Protein AF-A0A947ID74-F1 (afdb_monomer_lite)

pLDDT: mean 87.86, std 16.49, range [41.5, 98.38]

Radius of gyration: 25.94 Å; chains: 1; bounding box: 80×44×65 Å

Secondary structure (DSSP, 8-state):
---HHHHHHHHHHHHHHHHHHHHHHHHTT-HHHHHHHHHHHHHHHHHHHHHHTTS-HHHHHHHHHHHHHHHHHHHHHHHHHHHHHHHHHHHHHHHHHHHHHHTTTT-SS-----------

Sequence (120 aa):
MKSARGDFVRKLGCLRLELKHLDESVRANDVTGMEQRSRAIQDLLIDLVKSQRKLTRGEQAELRPRLAELRQQALLSLEASRRILDDSLEAMMVLVKCAQDAAGYGEKSGGSSFMIDRRA

Structure (mmCIF, N/CA/C/O backbone):
data_AF-A0A947ID74-F1
#
_entry.id   AF-A0A947ID74-F1
#
loop_
_atom_site.group_PDB
_atom_site.id
_atom_site.type_symbol
_atom_site.label_atom_id
_atom_site.label_alt_id
_atom_site.label_comp_id
_atom_site.label_asym_id
_atom_site.label_entity_id
_atom_site.label_seq_id
_atom_site.pdbx_PDB_ins_code
_atom_site.Cartn_x
_atom_site.Cartn_y
_atom_site.Cartn_z
_atom_site.occupancy
_atom_site.B_iso_or_equiv
_atom_site.auth_seq_id
_atom_site.auth_comp_id
_atom_site.auth_asym_id
_atom_site.auth_atom_id
_atom_site.pdbx_PDB_model_num
ATOM 1 N N . MET A 1 1 ? -28.049 -1.068 8.375 1.00 49.69 1 MET A N 1
ATOM 2 C CA . MET A 1 1 ? -26.954 -0.081 8.549 1.00 49.69 1 MET A CA 1
ATOM 3 C C . MET A 1 1 ? -25.636 -0.843 8.652 1.00 49.69 1 MET A C 1
ATOM 5 O O . MET A 1 1 ? -25.593 -1.809 9.402 1.00 49.69 1 MET A O 1
ATOM 9 N N . LYS A 1 2 ? -24.595 -0.494 7.879 1.00 65.94 2 LYS A N 1
ATOM 10 C CA . LYS A 1 2 ? -23.265 -1.124 8.028 1.00 65.94 2 LYS A CA 1
ATOM 11 C C . LYS A 1 2 ? -22.634 -0.623 9.334 1.00 65.94 2 LYS A C 1
ATOM 13 O O . LYS A 1 2 ? -22.653 0.578 9.589 1.00 65.94 2 LYS A O 1
ATOM 18 N N . SER A 1 3 ? -22.159 -1.527 10.192 1.00 89.44 3 SER A N 1
ATOM 19 C CA . SER A 1 3 ? -21.558 -1.147 11.477 1.00 89.44 3 SER A CA 1
ATOM 20 C C . SER A 1 3 ? -20.177 -0.521 11.260 1.00 89.44 3 SER A C 1
ATOM 22 O O . SER A 1 3 ? -19.410 -0.983 10.413 1.00 89.44 3 SER A O 1
ATOM 24 N N . ALA A 1 4 ? -19.834 0.510 12.043 1.00 91.06 4 ALA A N 1
ATOM 25 C CA . ALA A 1 4 ? -18.540 1.195 11.942 1.00 91.06 4 ALA A CA 1
ATOM 26 C C . ALA A 1 4 ? -17.359 0.224 12.119 1.00 91.06 4 ALA A C 1
ATOM 28 O O . ALA A 1 4 ? -16.395 0.275 11.356 1.00 91.06 4 ALA A O 1
ATOM 29 N N . ARG A 1 5 ? -17.477 -0.722 13.061 1.00 93.69 5 ARG A N 1
ATOM 30 C CA . ARG A 1 5 ? -16.525 -1.824 13.253 1.00 93.69 5 ARG A CA 1
ATOM 31 C C . ARG A 1 5 ? -16.424 -2.729 12.032 1.00 93.69 5 ARG A C 1
ATOM 33 O O . ARG A 1 5 ? -15.316 -3.037 11.605 1.00 93.69 5 ARG A O 1
ATOM 40 N N . GLY A 1 6 ? -17.551 -3.142 11.454 1.00 94.56 6 GLY A N 1
ATOM 41 C CA . GLY A 1 6 ? -17.561 -4.019 10.283 1.00 94.56 6 GLY A CA 1
ATOM 42 C C . GLY A 1 6 ? -16.874 -3.381 9.077 1.00 94.56 6 GLY A C 1
ATOM 43 O O . GLY A 1 6 ? -16.066 -4.023 8.408 1.00 94.56 6 GLY A O 1
ATOM 44 N N . ASP A 1 7 ? -17.136 -2.097 8.836 1.00 94.62 7 ASP A N 1
ATOM 45 C CA . ASP A 1 7 ? -16.472 -1.354 7.765 1.00 94.62 7 ASP A CA 1
ATOM 46 C C . ASP A 1 7 ? -14.977 -1.142 8.049 1.00 94.62 7 ASP A C 1
ATOM 48 O O . ASP A 1 7 ? -14.163 -1.288 7.138 1.00 94.62 7 ASP A O 1
ATOM 52 N N . PHE A 1 8 ? -14.588 -0.879 9.301 1.00 96.06 8 PHE A N 1
ATOM 53 C CA . PHE A 1 8 ? -13.181 -0.768 9.696 1.00 96.06 8 PHE A CA 1
ATOM 54 C C . PHE A 1 8 ? -12.416 -2.082 9.481 1.00 96.06 8 PHE A C 1
ATOM 56 O O . PHE A 1 8 ? -11.348 -2.095 8.872 1.00 96.06 8 PHE A O 1
ATOM 63 N N . VAL A 1 9 ? -12.984 -3.209 9.918 1.00 96.19 9 VAL A N 1
ATOM 64 C CA . VAL A 1 9 ? -12.385 -4.539 9.733 1.00 96.19 9 VAL A CA 1
ATOM 65 C C . VAL A 1 9 ? -12.286 -4.896 8.250 1.00 96.19 9 VAL A C 1
ATOM 67 O O . VAL A 1 9 ? -11.267 -5.440 7.824 1.00 96.19 9 VAL A O 1
ATOM 70 N N . ARG A 1 10 ? -13.293 -4.539 7.439 1.00 96.38 10 ARG A N 1
ATOM 71 C CA . ARG A 1 10 ? -13.226 -4.707 5.981 1.00 96.38 10 ARG A CA 1
ATOM 72 C C . ARG A 1 10 ? -12.052 -3.923 5.394 1.00 96.38 10 ARG A C 1
ATOM 74 O O . ARG A 1 10 ? -11.278 -4.496 4.637 1.00 96.38 10 ARG A O 1
ATOM 81 N N . LYS A 1 11 ? -11.879 -2.656 5.784 1.00 96.62 11 LYS A N 1
ATOM 82 C CA . LYS A 1 11 ? -10.760 -1.815 5.327 1.00 96.62 11 LYS A CA 1
ATOM 83 C C . LYS A 1 11 ? -9.395 -2.353 5.764 1.00 96.62 11 LYS A C 1
ATOM 85 O O . LYS A 1 11 ? -8.469 -2.320 4.963 1.00 96.62 11 LYS A O 1
ATOM 90 N N . LEU A 1 12 ? -9.270 -2.918 6.970 1.00 96.62 12 LEU A N 1
ATOM 91 C CA . LEU A 1 12 ? -8.051 -3.638 7.378 1.00 96.62 12 LEU A CA 1
ATOM 92 C C . LEU A 1 12 ? -7.775 -4.848 6.473 1.00 96.62 12 LEU A C 1
ATOM 94 O O . LEU A 1 12 ? -6.625 -5.129 6.145 1.00 96.62 12 LEU A O 1
ATOM 98 N N . GLY A 1 13 ? -8.826 -5.569 6.076 1.00 97.38 13 GLY A N 1
ATOM 99 C CA . GLY A 1 13 ? -8.733 -6.659 5.106 1.00 97.38 13 GLY A CA 1
ATOM 100 C C . GLY A 1 13 ? -8.233 -6.178 3.743 1.00 97.38 13 GLY A C 1
ATOM 101 O O . GLY A 1 13 ? -7.290 -6.758 3.213 1.00 97.38 13 GLY A O 1
ATOM 102 N N . CYS A 1 14 ? -8.807 -5.091 3.222 1.00 97.88 14 CYS A N 1
ATOM 103 C CA . CYS A 1 14 ? -8.364 -4.465 1.976 1.00 97.88 14 CYS A CA 1
ATOM 104 C C . CYS A 1 14 ? -6.901 -4.017 2.055 1.00 97.88 14 CYS A C 1
ATOM 106 O O . CYS A 1 14 ? -6.131 -4.352 1.167 1.00 97.88 14 CYS A O 1
ATOM 108 N N . LEU A 1 15 ? -6.487 -3.354 3.142 1.00 98.12 15 LEU A 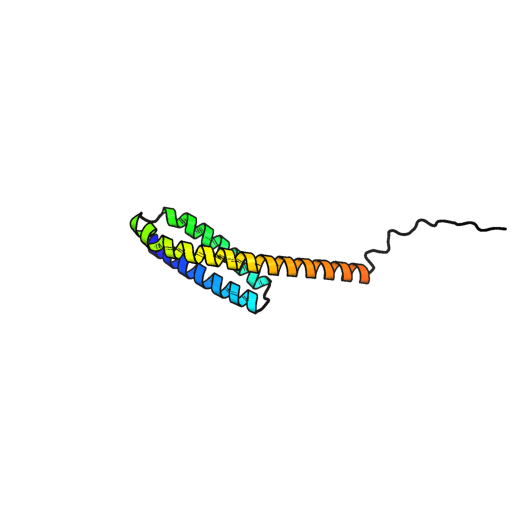N 1
ATOM 109 C CA . LEU A 1 15 ? -5.096 -2.928 3.333 1.00 98.12 15 LEU A CA 1
ATOM 110 C C . LEU A 1 15 ? -4.129 -4.115 3.254 1.00 98.12 15 LEU A C 1
ATOM 112 O O . LEU A 1 15 ? -3.119 -4.048 2.565 1.00 98.12 15 LEU A O 1
ATOM 116 N N . ARG A 1 16 ? -4.461 -5.227 3.916 1.00 98.00 16 ARG A N 1
ATOM 117 C CA . ARG A 1 16 ? -3.647 -6.446 3.855 1.00 98.00 16 ARG A CA 1
ATOM 118 C C . ARG A 1 16 ? -3.551 -7.019 2.437 1.00 98.00 16 ARG A C 1
ATOM 120 O O . ARG A 1 16 ? -2.510 -7.567 2.089 1.00 98.00 16 ARG A O 1
ATOM 127 N N . LEU A 1 17 ? -4.626 -6.955 1.653 1.00 98.25 17 LEU A N 1
ATOM 128 C CA . LEU A 1 17 ? -4.621 -7.424 0.264 1.00 98.25 17 LEU A CA 1
ATOM 129 C C . LEU A 1 17 ? -3.774 -6.513 -0.625 1.00 98.25 17 LEU A C 1
ATOM 131 O O . LEU A 1 17 ? -2.922 -7.015 -1.347 1.00 98.25 17 LEU A O 1
ATOM 135 N N . GLU A 1 18 ? -3.938 -5.196 -0.517 1.00 98.25 18 GLU A N 1
ATOM 136 C CA . GLU A 1 18 ? -3.138 -4.251 -1.302 1.00 98.25 18 GLU A CA 1
ATOM 137 C C . GLU A 1 18 ? -1.642 -4.353 -0.980 1.00 98.25 18 GLU A C 1
ATOM 139 O O . GLU A 1 18 ? -0.829 -4.268 -1.892 1.00 98.25 18 GLU A O 1
ATOM 144 N N . LEU A 1 19 ? -1.265 -4.626 0.275 1.00 98.12 19 LEU A N 1
ATOM 145 C CA . LEU A 1 19 ? 0.134 -4.897 0.630 1.00 98.12 19 LEU A CA 1
ATOM 146 C C . LEU A 1 19 ? 0.694 -6.136 -0.075 1.00 98.12 19 LEU A C 1
ATOM 148 O O . LEU A 1 19 ? 1.817 -6.101 -0.566 1.00 98.12 19 LEU A O 1
ATOM 152 N N . LYS A 1 20 ? -0.095 -7.209 -0.189 1.00 97.94 20 LYS A N 1
ATOM 153 C CA . LYS A 1 20 ? 0.317 -8.396 -0.951 1.00 97.94 20 LYS A CA 1
ATOM 154 C C . LYS A 1 20 ? 0.465 -8.092 -2.439 1.00 97.94 20 LYS A C 1
ATOM 156 O O . LYS A 1 20 ? 1.455 -8.489 -3.038 1.00 97.94 20 LYS A O 1
ATOM 161 N N . HIS A 1 21 ? -0.488 -7.365 -3.018 1.00 98.31 21 HIS A N 1
ATOM 162 C CA . HIS A 1 21 ? -0.417 -6.970 -4.424 1.00 98.31 21 HIS A CA 1
ATOM 163 C C . HIS A 1 21 ? 0.764 -6.028 -4.697 1.00 98.31 21 HIS A C 1
ATOM 165 O O . HIS A 1 21 ? 1.342 -6.068 -5.781 1.00 98.31 21 HIS A O 1
ATOM 171 N N . LEU A 1 22 ? 1.139 -5.183 -3.730 1.00 98.00 22 LEU A N 1
ATOM 172 C CA . LEU A 1 22 ? 2.337 -4.358 -3.830 1.00 98.00 22 LEU A CA 1
ATOM 173 C C . LEU A 1 22 ? 3.595 -5.231 -3.857 1.00 98.00 22 LEU A C 1
ATOM 175 O O . LEU A 1 22 ? 4.409 -5.070 -4.759 1.00 98.00 22 LEU A O 1
ATOM 179 N N . ASP A 1 23 ? 3.719 -6.195 -2.942 1.00 97.00 23 ASP A N 1
ATOM 180 C CA . ASP A 1 23 ? 4.843 -7.140 -2.938 1.00 97.00 23 ASP A CA 1
ATOM 181 C C . ASP A 1 23 ? 4.930 -7.940 -4.251 1.00 97.00 23 ASP A C 1
ATOM 183 O O . ASP A 1 23 ? 6.020 -8.186 -4.766 1.00 97.00 23 ASP A O 1
ATOM 187 N N . GLU A 1 24 ? 3.790 -8.339 -4.819 1.00 97.56 24 GLU A N 1
ATOM 188 C CA . GLU A 1 24 ? 3.720 -8.997 -6.129 1.00 97.56 24 GLU A CA 1
ATOM 189 C C . GLU A 1 24 ? 4.183 -8.069 -7.259 1.00 97.56 24 GLU A C 1
ATOM 191 O O . GLU A 1 24 ? 4.979 -8.489 -8.097 1.00 97.56 24 GLU A O 1
ATOM 196 N N . SER A 1 25 ? 3.756 -6.802 -7.243 1.00 97.31 25 SER A N 1
ATOM 197 C CA . SER A 1 25 ? 4.175 -5.792 -8.227 1.00 97.31 25 SER A CA 1
ATOM 198 C C . SER A 1 25 ? 5.683 -5.542 -8.154 1.00 97.31 25 SER A C 1
ATOM 200 O O . SER A 1 25 ? 6.354 -5.509 -9.184 1.00 97.31 25 SER A O 1
ATOM 202 N N . VAL A 1 26 ? 6.235 -5.453 -6.938 1.00 95.12 26 VAL A N 1
ATOM 203 C CA . VAL A 1 26 ? 7.680 -5.333 -6.694 1.00 95.12 26 VAL A CA 1
ATOM 204 C C . VAL A 1 26 ? 8.425 -6.535 -7.273 1.00 95.12 26 VAL A C 1
ATOM 206 O O . VAL A 1 26 ? 9.384 -6.362 -8.018 1.00 95.12 26 VAL A O 1
ATOM 209 N N . ARG A 1 27 ? 7.969 -7.763 -6.995 1.00 95.44 27 ARG A N 1
ATOM 210 C CA . ARG A 1 27 ? 8.600 -8.986 -7.530 1.00 95.44 27 ARG A CA 1
ATOM 211 C C . ARG A 1 27 ? 8.524 -9.082 -9.050 1.00 95.44 27 ARG A C 1
ATOM 213 O O . ARG A 1 27 ? 9.425 -9.648 -9.661 1.00 95.44 27 ARG A O 1
ATOM 220 N N . ALA A 1 28 ? 7.458 -8.560 -9.646 1.00 96.19 28 ALA A N 1
ATOM 221 C CA . ALA A 1 28 ? 7.262 -8.538 -11.089 1.00 96.19 28 ALA A CA 1
ATOM 222 C C . ALA A 1 28 ? 7.997 -7.380 -11.791 1.00 96.19 28 ALA A C 1
ATOM 224 O O . ALA A 1 28 ? 7.956 -7.312 -13.017 1.00 96.19 28 ALA A O 1
ATOM 225 N N . ASN A 1 29 ? 8.654 -6.479 -11.046 1.00 92.69 29 ASN A N 1
ATOM 226 C CA . ASN A 1 29 ? 9.170 -5.201 -11.552 1.00 92.69 29 ASN A CA 1
ATOM 227 C C . ASN A 1 29 ? 8.100 -4.369 -12.291 1.00 92.69 29 ASN A C 1
ATOM 229 O O . ASN A 1 29 ? 8.403 -3.616 -13.216 1.00 92.69 29 ASN A O 1
ATOM 233 N N . ASP A 1 30 ? 6.835 -4.495 -11.884 1.00 95.56 30 ASP A N 1
ATOM 234 C CA . ASP A 1 30 ? 5.726 -3.728 -12.443 1.00 95.56 30 ASP A CA 1
ATOM 235 C C . ASP A 1 30 ? 5.662 -2.346 -11.781 1.00 95.56 30 ASP A C 1
ATOM 237 O O . ASP A 1 30 ? 5.029 -2.156 -10.741 1.00 95.56 30 ASP A O 1
ATOM 241 N N . VAL A 1 31 ? 6.344 -1.373 -12.388 1.00 94.12 31 VAL A N 1
ATOM 242 C CA . VAL A 1 31 ? 6.410 0.027 -11.929 1.00 94.12 31 VAL A CA 1
ATOM 243 C C . VAL A 1 31 ? 5.012 0.649 -11.828 1.00 94.12 31 VAL A C 1
ATOM 245 O O . VAL A 1 31 ? 4.697 1.326 -10.848 1.00 94.12 31 VAL A O 1
ATOM 248 N N . THR A 1 32 ? 4.144 0.392 -12.810 1.00 94.56 32 THR A N 1
ATOM 249 C CA . THR A 1 32 ? 2.775 0.923 -12.817 1.00 94.56 32 THR A CA 1
ATOM 250 C C . THR A 1 32 ? 1.943 0.300 -11.699 1.00 94.56 32 THR A C 1
ATOM 252 O O . THR A 1 32 ? 1.240 1.014 -10.979 1.00 94.56 32 THR A O 1
ATOM 255 N N . GLY A 1 33 ? 2.062 -1.013 -11.501 1.00 96.69 33 GLY A N 1
ATOM 256 C CA . GLY A 1 33 ? 1.460 -1.719 -10.375 1.00 96.69 33 GLY A CA 1
ATOM 257 C C . GLY A 1 33 ? 1.938 -1.166 -9.034 1.00 96.69 33 GLY A C 1
ATOM 258 O O . GLY A 1 33 ? 1.116 -0.823 -8.183 1.00 96.69 33 GLY A O 1
ATOM 259 N N . MET A 1 34 ? 3.250 -0.980 -8.859 1.00 97.62 34 MET A N 1
ATOM 260 C CA . MET A 1 34 ? 3.829 -0.414 -7.635 1.00 97.62 34 MET A CA 1
ATOM 261 C C . MET A 1 34 ? 3.248 0.961 -7.304 1.00 97.62 34 MET A C 1
ATOM 263 O O . MET A 1 34 ? 2.864 1.204 -6.157 1.00 97.62 34 MET A O 1
ATOM 267 N N . GLU A 1 35 ? 3.125 1.848 -8.293 1.00 95.94 35 GLU A N 1
ATOM 268 C CA . GLU A 1 35 ? 2.540 3.175 -8.100 1.00 95.94 35 GLU A CA 1
ATOM 269 C C . GLU A 1 35 ? 1.062 3.090 -7.685 1.00 95.94 35 GLU A C 1
ATOM 271 O O . GLU A 1 35 ? 0.650 3.687 -6.683 1.00 95.94 35 GLU A O 1
ATOM 276 N N . GLN A 1 36 ? 0.260 2.320 -8.426 1.00 97.56 36 GLN A N 1
ATOM 277 C CA . GLN A 1 36 ? -1.177 2.182 -8.178 1.00 97.56 36 GLN A CA 1
ATOM 278 C C . GLN A 1 36 ? -1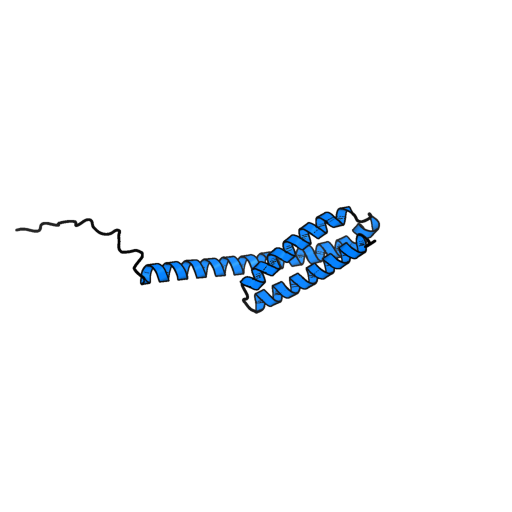.460 1.608 -6.787 1.00 97.56 36 GLN A C 1
ATOM 280 O O . GLN A 1 36 ? -2.278 2.153 -6.039 1.00 97.56 36 GLN A O 1
ATOM 285 N N . ARG A 1 37 ? -0.755 0.535 -6.410 1.00 97.94 37 ARG A N 1
ATOM 286 C CA . ARG A 1 37 ? -0.903 -0.112 -5.100 1.00 97.94 37 ARG A CA 1
ATOM 287 C C . ARG A 1 37 ? -0.409 0.789 -3.976 1.00 97.94 37 ARG A C 1
ATOM 289 O O . ARG A 1 37 ? -1.080 0.893 -2.950 1.00 97.94 37 ARG A O 1
ATOM 296 N N . SER A 1 38 ? 0.691 1.514 -4.184 1.00 97.38 38 SER A N 1
ATOM 297 C CA . SER A 1 38 ? 1.199 2.475 -3.201 1.00 97.38 38 SER A CA 1
ATOM 298 C C . SER A 1 38 ? 0.175 3.567 -2.882 1.00 97.38 38 SER A C 1
ATOM 300 O O . SER A 1 38 ? -0.074 3.848 -1.707 1.00 97.38 38 SER A O 1
ATOM 302 N N . ARG A 1 39 ? -0.483 4.135 -3.903 1.00 97.69 39 ARG A N 1
ATOM 303 C CA . ARG A 1 39 ? -1.561 5.123 -3.712 1.00 97.69 39 ARG A CA 1
ATOM 304 C C . ARG A 1 39 ? -2.754 4.519 -2.966 1.00 97.69 39 ARG A C 1
ATOM 306 O O . ARG A 1 39 ? -3.191 5.077 -1.963 1.00 97.69 39 ARG A O 1
ATOM 313 N N . ALA A 1 40 ? -3.220 3.340 -3.384 1.00 97.94 40 ALA A N 1
ATOM 314 C CA . ALA A 1 40 ? -4.347 2.661 -2.740 1.00 97.94 40 ALA A CA 1
ATOM 315 C C . ALA A 1 40 ? -4.089 2.360 -1.250 1.00 97.94 40 ALA A C 1
ATOM 317 O O . ALA A 1 40 ? -4.969 2.550 -0.408 1.00 97.94 40 ALA A O 1
ATOM 318 N N . ILE A 1 41 ? -2.870 1.936 -0.900 1.00 98.38 41 ILE A N 1
ATOM 319 C CA . ILE A 1 41 ? -2.448 1.713 0.490 1.00 98.38 41 ILE A CA 1
ATOM 320 C C . ILE A 1 41 ? -2.495 3.018 1.289 1.00 98.38 41 ILE A C 1
ATOM 322 O O . ILE A 1 41 ? -3.029 3.031 2.401 1.00 98.38 41 ILE A O 1
ATOM 326 N N . GLN A 1 42 ? -1.959 4.115 0.746 1.00 97.38 42 GLN A N 1
ATOM 327 C CA . GLN A 1 42 ? -1.970 5.420 1.416 1.00 97.38 42 GLN A CA 1
ATOM 328 C C . GLN A 1 42 ? -3.402 5.905 1.677 1.00 97.38 42 GLN A C 1
ATOM 330 O O . GLN A 1 42 ? -3.722 6.292 2.806 1.00 97.38 42 GLN A O 1
ATOM 335 N N . ASP A 1 43 ? -4.284 5.795 0.683 1.00 97.81 43 ASP A N 1
ATOM 336 C CA . ASP A 1 43 ? -5.697 6.157 0.812 1.00 97.81 43 ASP A CA 1
ATOM 337 C C . ASP A 1 43 ? -6.400 5.316 1.885 1.00 97.81 43 ASP A C 1
ATOM 339 O O . ASP A 1 43 ? -7.091 5.851 2.758 1.00 97.81 43 ASP A O 1
ATOM 343 N N . LEU A 1 44 ? -6.166 3.999 1.890 1.0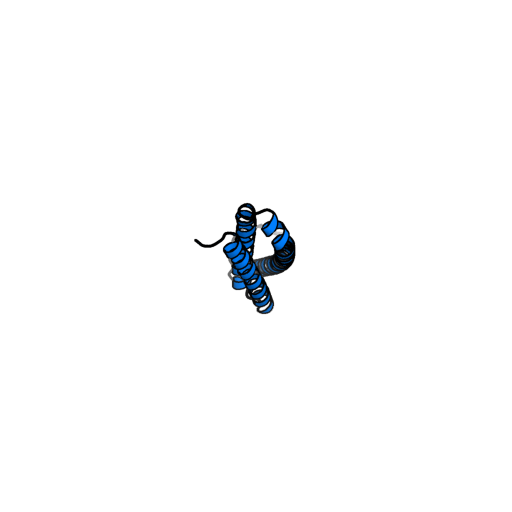0 97.81 44 LEU A N 1
ATOM 344 C CA . LEU A 1 44 ? -6.712 3.090 2.899 1.00 97.81 44 LEU A CA 1
ATOM 345 C C . LEU A 1 44 ? -6.221 3.424 4.311 1.00 97.81 44 LEU A C 1
ATOM 347 O O . LEU A 1 44 ? -7.016 3.385 5.252 1.00 97.81 44 LEU A O 1
ATOM 351 N N . LEU A 1 45 ? -4.944 3.776 4.482 1.00 96.81 45 LEU A N 1
ATOM 352 C CA . LEU A 1 45 ? -4.395 4.186 5.778 1.00 96.81 45 LEU A CA 1
ATOM 353 C C . LEU A 1 45 ? -5.060 5.469 6.288 1.00 96.81 45 LEU A C 1
ATOM 355 O O . LEU A 1 45 ? -5.455 5.533 7.456 1.00 96.81 45 LEU A O 1
ATOM 359 N N . ILE A 1 46 ? -5.236 6.469 5.422 1.00 96.00 46 ILE A N 1
ATOM 360 C CA . ILE A 1 46 ? -5.935 7.717 5.759 1.00 96.00 46 ILE A CA 1
ATOM 361 C C . ILE A 1 46 ? -7.376 7.415 6.188 1.00 96.00 46 ILE A C 1
ATOM 363 O O . ILE A 1 46 ? -7.862 7.915 7.209 1.00 96.00 46 ILE A O 1
ATOM 367 N N . ASP A 1 47 ? -8.058 6.557 5.439 1.00 95.62 47 ASP A N 1
ATOM 368 C CA . ASP A 1 47 ? -9.425 6.142 5.715 1.00 95.62 47 ASP A CA 1
ATOM 369 C C . ASP A 1 47 ? -9.572 5.353 7.019 1.00 95.62 47 ASP A C 1
ATOM 371 O O . ASP A 1 47 ? -10.554 5.531 7.753 1.00 95.62 47 ASP A O 1
ATOM 375 N N . LEU A 1 48 ? -8.607 4.491 7.335 1.00 95.44 48 LEU A N 1
ATOM 376 C CA . LEU A 1 48 ? -8.544 3.761 8.597 1.00 95.44 48 LEU A CA 1
ATOM 377 C C . LEU A 1 48 ? -8.365 4.727 9.771 1.00 95.44 48 LEU A C 1
ATOM 379 O O . LEU A 1 48 ? -9.120 4.649 10.738 1.00 95.44 48 LEU A O 1
ATOM 383 N N . VAL A 1 49 ? -7.475 5.716 9.663 1.00 92.88 49 VAL A N 1
ATOM 384 C CA . VAL A 1 49 ? -7.304 6.752 10.699 1.00 92.88 49 VAL A CA 1
ATOM 385 C C . VAL A 1 49 ? -8.597 7.547 10.916 1.00 92.88 49 VAL A C 1
ATOM 387 O O . VAL A 1 49 ? -9.006 7.783 12.056 1.00 92.88 49 VAL A O 1
ATOM 390 N N . LYS A 1 50 ? -9.288 7.935 9.837 1.00 92.38 50 LYS A N 1
ATOM 391 C CA . LYS A 1 50 ? -10.568 8.661 9.928 1.00 92.38 50 LYS A CA 1
ATOM 392 C C . LYS A 1 50 ? -11.668 7.805 10.559 1.00 92.38 50 LYS A C 1
ATOM 394 O O . LYS A 1 50 ? -12.437 8.296 11.385 1.00 92.38 50 LYS A O 1
ATOM 399 N N . SER A 1 51 ? -11.762 6.535 10.171 1.00 92.88 51 SER A N 1
ATOM 400 C CA . SER A 1 51 ? -12.798 5.619 10.662 1.00 92.88 51 SER A CA 1
ATOM 401 C C . SER A 1 51 ? -12.552 5.130 12.089 1.00 92.88 51 SER A C 1
ATOM 403 O O . SER A 1 51 ? -13.524 4.877 12.795 1.00 92.88 51 SER A O 1
ATOM 405 N N . GLN A 1 52 ? -11.302 5.109 12.566 1.00 91.31 52 GLN A N 1
ATOM 406 C CA . GLN A 1 52 ? -10.968 4.771 13.954 1.00 91.31 52 GLN A CA 1
ATOM 407 C C . GLN A 1 52 ? -11.708 5.660 14.967 1.00 91.31 52 GLN A C 1
ATOM 409 O O . GLN A 1 52 ? -12.149 5.176 16.005 1.00 91.31 52 GLN A O 1
ATOM 414 N N . ARG A 1 53 ? -11.919 6.944 14.642 1.00 91.00 53 ARG A N 1
ATOM 415 C CA . ARG A 1 53 ? -12.656 7.901 15.492 1.00 91.00 53 ARG A CA 1
ATOM 416 C C . ARG A 1 53 ? -14.137 7.552 15.673 1.00 91.00 53 ARG A C 1
ATOM 418 O O . ARG A 1 53 ? -14.772 8.079 16.577 1.00 91.00 53 ARG A O 1
ATOM 425 N N . LYS A 1 54 ? -14.688 6.697 14.806 1.00 92.25 54 LYS A N 1
ATOM 426 C CA . LYS A 1 54 ? -16.088 6.247 14.840 1.00 92.25 54 LYS A CA 1
ATOM 427 C C . LYS A 1 54 ? -16.280 4.965 15.657 1.00 92.25 54 LYS A C 1
ATOM 429 O O . LYS A 1 54 ? -17.413 4.527 15.821 1.00 92.25 54 LYS A O 1
ATOM 434 N N . LEU A 1 55 ? -15.191 4.353 16.124 1.00 92.50 55 LEU A N 1
ATOM 435 C CA . LEU A 1 55 ? -15.220 3.153 16.955 1.00 92.50 55 LEU A CA 1
ATOM 436 C C . LEU A 1 55 ? -15.360 3.517 18.433 1.00 92.50 55 LEU A C 1
ATOM 438 O O . LEU A 1 55 ? -14.823 4.528 18.893 1.00 92.50 55 LEU A O 1
ATOM 442 N N . THR A 1 56 ? -16.014 2.648 19.195 1.00 94.94 56 THR A N 1
ATOM 443 C CA . THR A 1 56 ? -16.045 2.729 20.660 1.00 94.94 56 THR A CA 1
ATOM 444 C C . THR A 1 56 ? -14.660 2.458 21.259 1.00 94.94 56 THR A C 1
ATOM 446 O O . THR A 1 56 ? -13.789 1.868 20.618 1.00 94.94 56 THR A O 1
ATOM 449 N N . ARG A 1 57 ? -14.433 2.848 22.522 1.00 93.38 57 ARG A N 1
ATOM 450 C CA . ARG A 1 57 ? -13.142 2.612 23.201 1.00 93.38 57 ARG A CA 1
ATOM 451 C C . ARG A 1 57 ? -12.755 1.128 23.251 1.00 93.38 57 ARG A C 1
ATOM 453 O O . ARG A 1 57 ? -11.583 0.816 23.064 1.00 93.38 57 ARG A O 1
ATOM 460 N N . GLY A 1 58 ? -13.725 0.235 23.465 1.00 93.94 58 GLY A N 1
ATOM 461 C CA . GLY A 1 58 ? -13.491 -1.213 23.487 1.00 93.94 58 GLY A CA 1
ATOM 462 C C . GLY A 1 58 ? -13.035 -1.747 22.129 1.00 93.94 58 GLY A C 1
ATOM 463 O O . GLY A 1 58 ? -12.012 -2.416 22.039 1.00 93.94 58 GLY A O 1
ATOM 464 N N . GLU A 1 59 ? -13.725 -1.361 21.055 1.00 94.94 59 GLU A N 1
ATOM 465 C CA . GLU A 1 59 ? -13.365 -1.760 19.687 1.00 94.94 59 GLU A CA 1
ATOM 466 C C . GLU A 1 59 ? -12.006 -1.192 19.262 1.00 94.94 59 GLU A C 1
ATOM 468 O O . GLU A 1 59 ? -11.231 -1.866 18.584 1.00 94.94 59 GLU A O 1
ATOM 473 N N . GLN A 1 60 ? -11.690 0.042 19.671 1.00 93.19 60 GLN A N 1
ATOM 474 C CA . GLN A 1 60 ? -10.372 0.625 19.428 1.00 93.19 60 GLN A CA 1
ATOM 475 C C . GLN A 1 60 ? -9.272 -0.167 20.136 1.00 93.19 60 GLN A C 1
ATOM 477 O O . GLN A 1 60 ? -8.238 -0.418 19.525 1.00 93.19 60 GLN A O 1
ATOM 482 N N . ALA A 1 61 ? -9.478 -0.564 21.395 1.00 93.88 61 ALA A N 1
ATOM 483 C CA . ALA A 1 61 ? -8.505 -1.359 22.140 1.00 93.88 61 ALA A CA 1
ATOM 484 C C . ALA A 1 61 ? -8.272 -2.731 21.485 1.00 93.88 61 ALA A C 1
ATOM 486 O O . ALA A 1 61 ? -7.125 -3.146 21.338 1.00 93.88 61 ALA A O 1
ATOM 487 N N . GLU A 1 62 ? -9.341 -3.381 21.022 1.00 94.88 62 GLU A N 1
ATOM 488 C CA . GLU A 1 62 ? -9.290 -4.679 20.337 1.00 94.88 62 GLU A CA 1
ATOM 489 C C . GLU A 1 62 ? -8.557 -4.604 18.984 1.00 94.88 62 GLU A C 1
ATOM 491 O O . GLU A 1 62 ? -7.734 -5.458 18.661 1.00 94.88 62 GLU A O 1
ATOM 496 N N . LEU A 1 63 ? -8.834 -3.575 18.175 1.00 94.56 63 LEU A N 1
ATOM 497 C CA . LEU A 1 63 ? -8.353 -3.489 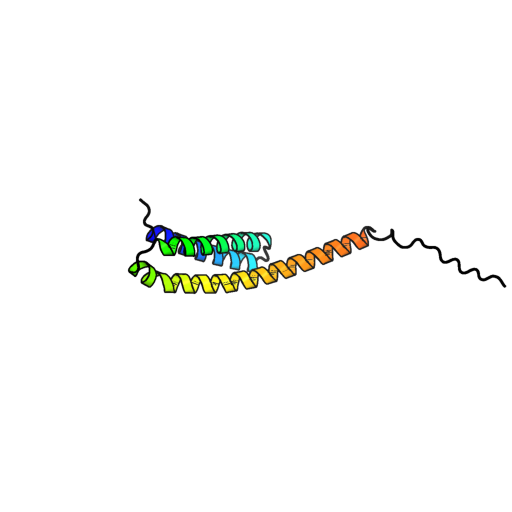16.790 1.00 94.56 63 LEU A CA 1
ATOM 498 C C . LEU A 1 63 ? -7.020 -2.747 16.634 1.00 94.56 63 LEU A C 1
ATOM 500 O O . LEU A 1 63 ? -6.371 -2.857 15.589 1.00 94.56 63 LEU A O 1
ATOM 504 N N . ARG A 1 64 ? -6.591 -1.995 17.655 1.00 93.25 64 ARG A N 1
ATOM 505 C CA . ARG A 1 64 ? -5.353 -1.204 17.632 1.00 93.25 64 ARG A CA 1
ATOM 506 C C . ARG A 1 64 ? -4.098 -2.030 17.326 1.00 93.25 64 ARG A C 1
ATOM 508 O O . ARG A 1 64 ? -3.332 -1.555 16.489 1.00 93.25 64 ARG A O 1
ATOM 515 N N . PRO A 1 65 ? -3.862 -3.216 17.923 1.00 95.12 65 PRO A N 1
ATOM 516 C CA . PRO A 1 65 ? -2.664 -4.004 17.626 1.00 95.12 65 PRO A CA 1
ATOM 517 C C . PRO A 1 65 ? -2.581 -4.375 16.143 1.00 95.12 65 PRO A C 1
ATOM 519 O O . PRO A 1 65 ? -1.566 -4.144 15.495 1.00 95.12 65 PRO A O 1
ATOM 522 N N . ARG A 1 66 ? -3.699 -4.841 15.576 1.00 94.56 66 ARG A N 1
ATOM 523 C CA . ARG A 1 66 ? -3.780 -5.246 14.170 1.00 94.56 66 ARG A CA 1
ATOM 524 C C . ARG A 1 66 ? -3.606 -4.073 13.205 1.00 94.56 66 ARG A C 1
ATOM 526 O O . ARG A 1 66 ? -2.954 -4.220 12.176 1.00 94.56 66 ARG A O 1
ATOM 533 N N . LEU A 1 67 ? -4.183 -2.909 13.519 1.00 95.12 67 LEU A N 1
ATOM 534 C CA . LEU A 1 67 ? -3.952 -1.698 12.726 1.00 95.12 67 LEU A CA 1
ATOM 535 C C . LEU A 1 67 ? -2.479 -1.266 12.798 1.00 95.12 67 LEU A C 1
ATOM 537 O O . LEU A 1 67 ? -1.919 -0.868 11.781 1.00 95.12 67 LEU A O 1
ATOM 541 N N . ALA A 1 68 ? -1.861 -1.327 13.980 1.00 95.62 68 ALA A N 1
ATOM 542 C CA . ALA A 1 68 ? -0.469 -0.926 14.166 1.00 95.62 68 ALA A CA 1
ATOM 543 C C . ALA A 1 68 ? 0.493 -1.813 13.362 1.00 95.62 68 ALA A C 1
ATOM 545 O O . ALA A 1 68 ? 1.350 -1.284 12.660 1.00 95.62 68 ALA A O 1
ATOM 546 N N . GLU A 1 69 ? 0.296 -3.132 13.401 1.00 96.62 69 GLU A N 1
ATOM 547 C CA . GLU A 1 69 ? 1.090 -4.096 12.635 1.00 96.62 69 GLU A CA 1
ATOM 548 C C . GLU A 1 69 ? 0.998 -3.835 11.123 1.00 96.62 69 GLU A C 1
ATOM 550 O O . GLU A 1 69 ? 2.016 -3.646 10.458 1.00 96.62 69 GLU A O 1
ATOM 555 N N . LEU A 1 70 ? -0.223 -3.739 10.581 1.00 96.62 70 LEU A N 1
ATOM 556 C CA . LEU A 1 70 ? -0.421 -3.482 9.151 1.00 96.62 70 LEU A CA 1
ATOM 557 C C . LEU A 1 70 ? 0.100 -2.106 8.729 1.00 96.62 70 LEU A C 1
ATOM 559 O O . LEU A 1 70 ? 0.602 -1.953 7.620 1.00 96.62 70 LEU A O 1
ATOM 563 N N . ARG A 1 71 ? 0.015 -1.098 9.604 1.00 96.31 71 ARG A N 1
ATOM 564 C CA . ARG A 1 71 ? 0.594 0.223 9.339 1.00 96.31 71 ARG A CA 1
ATOM 565 C C . ARG A 1 71 ? 2.117 0.156 9.258 1.00 96.31 71 ARG A C 1
ATOM 567 O O . ARG A 1 71 ? 2.691 0.804 8.391 1.00 96.31 71 ARG A O 1
ATOM 574 N N . GLN A 1 72 ? 2.765 -0.595 10.145 1.00 97.69 72 GLN A N 1
ATOM 575 C CA . GLN A 1 72 ? 4.217 -0.758 10.110 1.00 97.69 72 GLN A CA 1
ATOM 576 C C . GLN A 1 72 ? 4.660 -1.492 8.842 1.00 97.69 72 GLN A C 1
ATOM 578 O O . GLN A 1 72 ? 5.579 -1.030 8.172 1.00 97.69 72 GLN A O 1
ATOM 583 N N . GLN A 1 73 ? 3.966 -2.572 8.474 1.00 96.88 73 GLN A N 1
ATOM 584 C CA . GLN A 1 73 ? 4.204 -3.277 7.210 1.00 96.88 73 GLN A CA 1
ATOM 585 C C . GLN A 1 73 ? 4.037 -2.335 6.014 1.00 96.88 73 GLN A C 1
ATOM 587 O O . GLN A 1 73 ? 4.919 -2.257 5.167 1.00 96.88 73 GLN A O 1
ATOM 592 N N . ALA A 1 74 ? 2.963 -1.542 5.995 1.00 97.00 74 ALA A N 1
ATOM 593 C CA . ALA A 1 74 ? 2.726 -0.581 4.928 1.00 97.00 74 ALA A CA 1
ATOM 594 C C . ALA A 1 74 ? 3.827 0.468 4.799 1.00 97.00 74 ALA A C 1
ATOM 596 O O . ALA A 1 74 ? 4.224 0.779 3.684 1.00 97.00 74 ALA A O 1
ATOM 597 N N . LEU A 1 75 ? 4.352 0.993 5.908 1.00 96.75 75 LEU A N 1
ATOM 598 C CA . LEU A 1 75 ? 5.456 1.953 5.854 1.00 96.75 75 LEU A CA 1
ATOM 599 C C . LEU A 1 75 ? 6.709 1.342 5.219 1.00 96.75 75 LEU A C 1
ATOM 601 O O . LEU A 1 75 ? 7.307 1.972 4.351 1.00 96.75 75 LEU A O 1
ATOM 605 N N . LEU A 1 76 ? 7.062 0.113 5.601 1.00 96.69 76 LEU A N 1
ATOM 606 C CA . LEU A 1 76 ? 8.224 -0.584 5.048 1.00 96.69 76 LEU A CA 1
ATOM 607 C C . LEU A 1 76 ? 8.047 -0.892 3.555 1.00 96.69 76 LEU A C 1
ATOM 609 O O . LEU A 1 76 ? 8.933 -0.583 2.759 1.00 96.69 76 LEU A O 1
ATOM 613 N N . SER A 1 77 ? 6.896 -1.445 3.157 1.00 96.00 77 SER A N 1
ATOM 614 C CA . SER A 1 77 ? 6.622 -1.770 1.751 1.00 96.00 77 SER A CA 1
ATOM 615 C C . SER A 1 77 ? 6.555 -0.518 0.872 1.00 96.00 77 SER A C 1
ATOM 617 O O . SER A 1 77 ? 7.077 -0.522 -0.243 1.00 96.00 77 SER A O 1
ATOM 619 N N . LEU A 1 78 ? 5.959 0.574 1.366 1.00 96.56 78 LEU A N 1
ATOM 620 C CA . LEU A 1 78 ? 5.907 1.847 0.642 1.00 96.56 78 LEU A CA 1
ATOM 621 C C . LEU A 1 78 ? 7.291 2.477 0.493 1.00 96.56 78 LEU A C 1
ATOM 623 O O . LEU A 1 78 ? 7.591 3.018 -0.566 1.00 96.56 78 LEU A O 1
ATOM 627 N N . GLU A 1 79 ? 8.139 2.413 1.520 1.00 96.12 79 GLU A N 1
ATOM 628 C CA . GLU A 1 79 ? 9.500 2.941 1.425 1.00 96.12 79 GLU A CA 1
ATOM 629 C C . GLU A 1 79 ? 10.342 2.149 0.420 1.00 96.12 79 GLU A C 1
ATOM 631 O O . GLU A 1 79 ? 11.031 2.750 -0.404 1.00 96.12 79 GLU A O 1
ATOM 636 N N . ALA A 1 80 ? 10.248 0.817 0.442 1.00 94.00 80 ALA A N 1
ATOM 637 C CA . ALA A 1 80 ? 10.921 -0.035 -0.533 1.00 94.00 80 ALA A CA 1
ATOM 638 C C . ALA A 1 80 ? 10.447 0.264 -1.963 1.00 94.00 80 ALA A C 1
ATOM 640 O O . ALA A 1 80 ? 11.264 0.482 -2.855 1.00 94.00 80 ALA A O 1
ATOM 641 N N . SER A 1 81 ? 9.130 0.354 -2.159 1.00 94.31 81 SER A N 1
ATOM 642 C CA . SER A 1 81 ? 8.540 0.651 -3.468 1.00 94.31 81 SER A CA 1
ATOM 643 C C . SER A 1 81 ? 8.936 2.040 -3.962 1.00 94.31 81 SER A C 1
ATOM 645 O O . SER A 1 81 ? 9.272 2.191 -5.130 1.00 94.31 81 SER A O 1
ATOM 647 N N . ARG A 1 82 ? 8.977 3.049 -3.078 1.00 95.25 82 ARG A N 1
ATOM 648 C CA . ARG A 1 82 ? 9.427 4.402 -3.434 1.00 95.25 82 ARG A CA 1
ATOM 649 C C . ARG A 1 82 ? 10.844 4.390 -3.997 1.00 95.25 82 ARG A C 1
ATOM 651 O O . ARG A 1 82 ? 11.064 4.989 -5.035 1.00 95.25 82 ARG A O 1
ATOM 658 N N . ARG A 1 83 ? 11.777 3.683 -3.349 1.00 95.62 83 ARG A N 1
ATOM 659 C CA . ARG A 1 83 ? 13.169 3.600 -3.825 1.00 95.62 83 ARG A CA 1
ATOM 660 C C . ARG A 1 83 ? 13.250 2.996 -5.227 1.00 95.62 83 ARG A C 1
ATOM 662 O O . ARG A 1 83 ? 13.912 3.557 -6.083 1.00 95.62 83 ARG A O 1
ATOM 669 N N . ILE A 1 84 ? 12.507 1.918 -5.484 1.00 94.44 84 ILE A N 1
ATOM 670 C CA . ILE A 1 84 ? 12.460 1.285 -6.813 1.00 94.44 84 ILE A CA 1
ATOM 671 C C . ILE A 1 84 ? 11.884 2.242 -7.867 1.00 94.44 84 ILE A C 1
ATOM 673 O O . ILE A 1 84 ? 12.377 2.294 -8.994 1.00 94.44 84 ILE A O 1
ATOM 677 N N . LEU A 1 85 ? 10.838 2.997 -7.518 1.00 93.38 85 LEU A N 1
ATOM 678 C CA . LEU A 1 85 ? 10.246 3.995 -8.410 1.00 93.38 85 LEU A CA 1
ATOM 679 C C . LEU A 1 85 ? 11.219 5.148 -8.697 1.00 93.38 85 LEU A C 1
ATOM 681 O O . LEU A 1 85 ? 11.322 5.563 -9.850 1.00 93.38 85 LEU A O 1
ATOM 685 N N . ASP A 1 86 ? 11.941 5.627 -7.681 1.00 94.94 86 ASP A N 1
ATOM 686 C CA . ASP A 1 86 ? 12.963 6.671 -7.819 1.00 94.94 86 ASP A CA 1
ATOM 687 C C . ASP A 1 86 ? 14.097 6.194 -8.753 1.00 94.94 86 ASP A C 1
ATOM 689 O O . ASP A 1 86 ? 14.419 6.884 -9.722 1.00 94.94 86 ASP A O 1
ATOM 693 N N . ASP A 1 87 ? 14.614 4.975 -8.547 1.00 93.62 87 ASP A N 1
ATOM 694 C CA . ASP A 1 87 ? 15.645 4.362 -9.402 1.00 93.62 87 ASP A CA 1
ATOM 695 C C . ASP A 1 87 ? 15.151 4.194 -10.853 1.00 93.62 87 ASP A C 1
ATOM 697 O O . ASP A 1 87 ? 15.866 4.470 -11.821 1.00 93.62 87 ASP A O 1
ATOM 701 N N . SER A 1 88 ? 13.893 3.771 -11.024 1.00 92.75 88 SER A N 1
ATOM 702 C CA . SER A 1 88 ? 13.271 3.610 -12.344 1.00 92.75 88 SER A CA 1
ATOM 703 C C . SER A 1 88 ? 13.117 4.951 -13.066 1.00 92.75 88 SER A C 1
ATOM 705 O O . SER A 1 88 ? 13.309 5.031 -14.282 1.00 92.75 88 SER A O 1
ATOM 707 N N . LEU A 1 89 ? 12.781 6.014 -12.330 1.00 92.69 89 LEU A N 1
ATOM 708 C CA . LEU A 1 89 ? 12.677 7.366 -12.868 1.00 92.69 89 LEU A CA 1
ATOM 709 C C . LEU A 1 89 ? 14.046 7.897 -13.302 1.00 92.69 89 LEU A C 1
ATOM 711 O O . LEU A 1 89 ? 14.160 8.427 -14.408 1.00 92.69 89 LEU A O 1
ATOM 715 N N . GLU A 1 90 ? 15.081 7.715 -12.481 1.00 94.44 90 GLU A N 1
ATOM 716 C CA . GLU A 1 90 ? 16.448 8.120 -12.816 1.00 94.44 90 GLU A CA 1
ATOM 717 C C . GLU A 1 90 ? 16.940 7.415 -14.087 1.00 94.44 90 GLU A C 1
ATOM 719 O O . GLU A 1 90 ? 17.414 8.070 -15.020 1.00 94.44 90 GLU A O 1
ATOM 724 N N . ALA A 1 91 ? 16.734 6.098 -14.185 1.00 92.62 91 ALA A N 1
ATOM 725 C CA . ALA A 1 91 ? 17.083 5.328 -15.375 1.00 92.62 91 ALA A CA 1
ATOM 726 C C . ALA A 1 91 ? 16.362 5.844 -16.635 1.00 92.62 91 ALA A C 1
ATOM 728 O O . ALA A 1 91 ? 16.984 6.012 -17.687 1.00 92.62 91 ALA A O 1
ATOM 729 N N . MET A 1 92 ? 15.065 6.158 -16.535 1.00 93.38 92 MET A N 1
ATOM 730 C CA . MET A 1 92 ? 14.307 6.742 -17.647 1.00 93.38 92 MET A CA 1
ATOM 731 C C . MET A 1 92 ? 14.831 8.124 -18.050 1.00 93.38 92 MET A C 1
ATOM 733 O O . MET A 1 92 ? 14.953 8.401 -19.243 1.00 93.38 92 MET A O 1
ATOM 737 N N . MET A 1 93 ? 15.182 8.983 -17.091 1.00 94.00 93 MET A N 1
ATOM 738 C CA . MET A 1 93 ? 15.756 10.301 -17.382 1.00 94.00 93 MET A CA 1
ATOM 739 C C . MET A 1 93 ? 17.091 10.193 -18.124 1.00 94.00 93 MET A C 1
ATOM 741 O O . MET A 1 93 ? 17.321 10.935 -19.083 1.00 94.00 93 MET A O 1
ATOM 745 N N . VAL A 1 94 ? 17.949 9.248 -17.728 1.00 94.00 94 VAL A N 1
ATOM 746 C CA . VAL A 1 94 ? 19.210 8.964 -18.429 1.00 94.00 94 VAL A CA 1
ATOM 747 C C . VAL A 1 94 ? 18.942 8.501 -19.859 1.00 94.00 94 VAL A C 1
ATOM 749 O O . VAL A 1 94 ? 19.541 9.036 -20.790 1.00 94.00 94 VAL A O 1
ATOM 752 N N . LEU A 1 95 ? 18.005 7.569 -20.060 1.00 92.50 95 LEU A N 1
ATOM 753 C CA . LEU A 1 95 ? 17.645 7.078 -21.394 1.00 92.50 95 LEU A CA 1
ATOM 754 C C . LEU A 1 95 ? 17.114 8.192 -22.302 1.00 92.50 95 LEU A C 1
ATOM 756 O O . LEU A 1 95 ? 17.520 8.279 -23.461 1.00 92.50 95 LEU A O 1
ATOM 760 N N . VAL A 1 96 ? 16.248 9.066 -21.782 1.00 92.94 96 VAL A N 1
ATOM 761 C CA . VAL A 1 96 ? 15.734 10.222 -22.530 1.00 92.94 96 VAL A CA 1
ATOM 762 C C . VAL A 1 96 ? 16.871 11.155 -22.933 1.00 92.94 96 VAL A C 1
ATOM 764 O O . VAL A 1 96 ? 16.928 11.568 -24.090 1.00 92.94 96 VAL A O 1
ATOM 767 N N . LYS A 1 97 ? 17.802 11.452 -22.020 1.00 90.00 97 LYS A N 1
ATOM 768 C CA . LYS A 1 97 ? 18.962 12.296 -22.322 1.00 90.00 97 LYS A CA 1
ATOM 769 C C . LYS A 1 97 ? 19.843 11.673 -23.406 1.00 90.00 97 LYS A C 1
ATOM 771 O O . LYS A 1 97 ? 20.147 12.334 -24.392 1.00 90.00 97 LYS A O 1
ATOM 776 N N . CYS A 1 98 ? 20.178 10.390 -23.280 1.00 90.44 98 CYS A N 1
ATOM 777 C CA . CYS A 1 98 ? 20.956 9.681 -24.295 1.00 90.44 98 CYS A CA 1
ATOM 778 C C . CYS A 1 98 ? 20.253 9.673 -25.662 1.00 90.44 98 CYS A C 1
ATOM 780 O O . CYS A 1 98 ? 20.910 9.829 -26.689 1.00 90.44 98 CYS A O 1
ATOM 782 N N . ALA A 1 99 ? 18.926 9.522 -25.690 1.00 90.25 99 ALA A N 1
ATOM 783 C CA . ALA A 1 99 ? 18.149 9.584 -26.924 1.00 90.25 99 ALA A CA 1
ATOM 784 C C . ALA A 1 99 ? 18.147 10.991 -27.546 1.00 90.25 99 ALA A C 1
ATOM 786 O O . ALA A 1 99 ? 18.242 11.113 -28.764 1.00 90.25 99 ALA A O 1
ATOM 787 N N . GLN A 1 100 ? 18.070 12.050 -26.734 1.00 88.38 100 GLN A N 1
ATOM 788 C CA . GLN A 1 100 ? 18.162 13.440 -27.200 1.00 88.38 100 GLN A CA 1
ATOM 789 C C . GLN A 1 100 ? 19.542 13.757 -27.784 1.00 88.38 100 GLN A C 1
ATOM 791 O O . GLN A 1 100 ? 19.618 14.337 -28.870 1.00 88.38 100 GLN A O 1
ATOM 796 N N . ASP A 1 101 ? 20.606 13.319 -27.105 1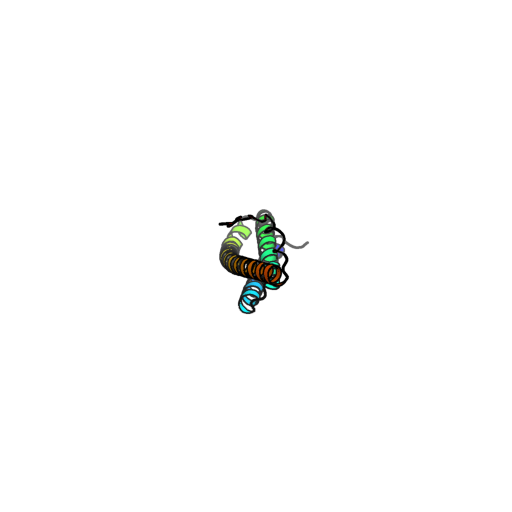.00 87.00 101 ASP A N 1
ATOM 797 C CA . ASP A 1 101 ? 21.990 13.470 -27.561 1.00 87.00 101 ASP A CA 1
ATOM 798 C C . ASP A 1 101 ? 22.207 12.724 -28.892 1.00 87.00 101 ASP A C 1
ATOM 800 O O . ASP A 1 101 ? 22.738 13.291 -29.847 1.00 87.00 101 ASP A O 1
ATOM 804 N N . ALA A 1 102 ? 21.716 11.483 -29.004 1.00 83.94 102 ALA A N 1
ATOM 805 C CA . ALA A 1 102 ? 21.800 10.684 -30.231 1.00 83.94 102 ALA A CA 1
ATOM 806 C C . ALA A 1 102 ? 20.961 11.252 -31.392 1.00 83.94 102 ALA A C 1
ATOM 808 O O . ALA A 1 102 ? 21.335 11.109 -32.555 1.00 83.94 102 ALA A O 1
ATOM 809 N N . ALA A 1 103 ? 19.834 11.900 -31.092 1.00 81.25 103 ALA A N 1
ATOM 810 C CA . ALA A 1 103 ? 18.969 12.540 -32.080 1.00 81.25 103 ALA A CA 1
ATOM 811 C C . ALA A 1 103 ? 19.435 13.957 -32.476 1.00 81.25 103 ALA A C 1
ATOM 813 O O . ALA A 1 103 ? 18.761 14.620 -33.265 1.00 81.25 103 ALA A O 1
ATOM 814 N N . GLY A 1 104 ? 20.567 14.440 -31.945 1.00 65.62 104 GLY A N 1
ATOM 815 C CA . GLY A 1 104 ? 21.131 15.746 -32.294 1.00 65.62 104 GLY A CA 1
ATOM 816 C C . GLY A 1 104 ? 20.354 16.941 -31.728 1.00 65.62 104 GLY A C 1
ATOM 817 O O . GLY A 1 104 ? 20.579 18.078 -32.154 1.00 65.62 104 GLY A O 1
ATOM 818 N N . TYR A 1 105 ? 19.473 16.729 -30.742 1.00 58.38 105 TYR A N 1
ATOM 819 C CA . TYR A 1 105 ? 18.812 17.799 -29.982 1.00 58.38 105 TYR A CA 1
ATOM 820 C C . TYR A 1 105 ? 19.804 18.429 -28.980 1.00 58.38 105 TYR A C 1
ATOM 822 O O . TYR A 1 105 ? 19.591 18.429 -27.775 1.00 58.38 105 TYR A O 1
ATOM 830 N N . GLY A 1 106 ? 20.920 18.953 -29.494 1.00 55.00 106 GLY A N 1
ATOM 831 C CA . GLY A 1 106 ? 22.021 19.536 -28.720 1.00 55.00 106 GLY A CA 1
ATOM 832 C C . GLY A 1 106 ? 23.074 20.270 -29.566 1.00 55.00 106 GLY A C 1
ATOM 833 O O . GLY A 1 106 ? 23.747 21.163 -29.061 1.00 55.00 106 GLY A O 1
ATOM 834 N N . GLU A 1 107 ? 23.171 20.009 -30.876 1.00 51.97 107 GLU A N 1
ATOM 835 C CA . GLU A 1 107 ? 24.168 20.636 -31.772 1.00 51.97 107 GLU A CA 1
ATOM 836 C C . GLU A 1 107 ? 23.775 22.036 -32.296 1.00 51.97 107 GLU A C 1
ATOM 838 O O . GLU A 1 107 ? 24.076 22.420 -33.426 1.00 51.97 107 GLU A O 1
ATOM 843 N N . LYS A 1 108 ? 23.112 22.862 -31.479 1.00 51.09 108 LYS A N 1
ATOM 844 C CA . LYS A 1 108 ? 22.891 24.287 -31.799 1.00 51.09 108 LYS A CA 1
ATOM 845 C C . LYS A 1 108 ? 23.288 25.209 -30.649 1.00 51.09 108 LYS A C 1
ATOM 847 O O . LYS A 1 108 ? 22.517 26.071 -30.246 1.00 51.09 108 LYS A O 1
ATOM 852 N N . SER A 1 109 ? 24.509 25.069 -30.140 1.00 51.72 109 SER A N 1
ATOM 853 C CA . SER A 1 109 ? 25.118 26.091 -29.272 1.00 51.72 109 SER A CA 1
ATOM 854 C C . SER A 1 109 ? 26.650 26.120 -29.369 1.00 51.72 109 SER A C 1
ATOM 856 O O . SER A 1 109 ? 27.341 26.193 -28.359 1.00 51.72 109 SER A O 1
ATOM 858 N N . GLY A 1 110 ? 27.194 26.051 -30.588 1.00 46.94 110 GLY A N 1
ATOM 859 C CA . GLY A 1 110 ? 28.643 26.026 -30.834 1.00 46.94 110 GLY A CA 1
ATOM 860 C C . GLY A 1 110 ? 29.048 26.746 -32.119 1.00 46.94 110 GLY A C 1
ATOM 861 O O . GLY A 1 110 ? 29.781 26.198 -32.927 1.00 46.94 110 GLY A O 1
ATOM 862 N N . GLY A 1 111 ? 28.518 27.949 -32.347 1.00 46.09 111 GLY A N 1
ATOM 863 C CA . GLY A 1 111 ? 28.759 28.735 -33.559 1.00 46.09 111 GLY A CA 1
ATOM 864 C C . GLY A 1 111 ? 29.332 30.121 -33.279 1.00 46.09 111 GLY A C 1
ATOM 865 O O . GLY A 1 111 ? 28.809 31.096 -33.803 1.00 46.09 111 GLY A O 1
ATOM 866 N N . SER A 1 112 ? 30.375 30.243 -32.454 1.00 42.91 112 SER A N 1
ATOM 867 C CA . SER A 1 112 ? 31.232 31.437 -32.469 1.00 42.91 112 SER A CA 1
ATOM 868 C C . SER A 1 112 ? 32.611 31.044 -32.981 1.00 42.91 112 SER A C 1
ATOM 870 O O . SER A 1 112 ? 33.454 30.526 -32.250 1.00 42.91 112 SER A O 1
ATOM 872 N N . SER A 1 113 ? 32.792 31.271 -34.278 1.00 46.28 113 SER A N 1
ATOM 873 C CA . SER A 1 113 ? 34.050 31.191 -35.008 1.00 46.28 113 SER A CA 1
ATOM 874 C C . SER A 1 113 ? 35.135 32.019 -34.309 1.00 46.28 113 SER A C 1
ATOM 876 O O . SER A 1 113 ? 35.169 33.239 -34.453 1.00 46.28 113 SER A O 1
ATOM 878 N N . PHE A 1 114 ? 36.050 31.370 -33.588 1.00 41.50 114 PHE A N 1
ATOM 879 C CA . PHE A 1 114 ? 37.345 31.973 -33.280 1.00 41.50 114 PHE A CA 1
ATOM 880 C C . PHE A 1 114 ? 38.216 31.858 -34.535 1.00 41.50 114 PHE A C 1
ATOM 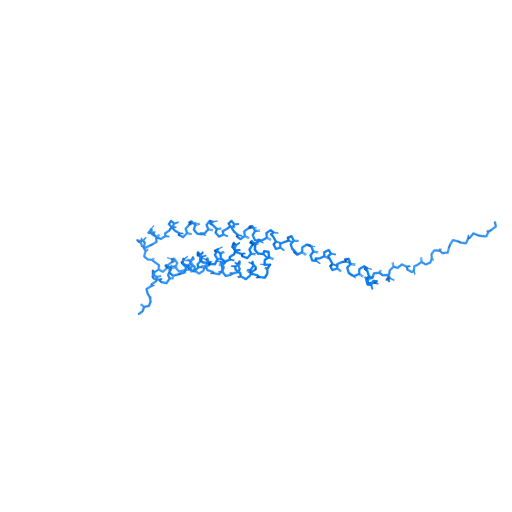882 O O . PHE A 1 114 ? 38.825 30.823 -34.801 1.00 41.50 114 PHE A O 1
ATOM 889 N N . MET A 1 115 ? 38.240 32.930 -35.332 1.00 47.88 115 MET A N 1
ATOM 890 C CA . MET A 1 115 ? 39.295 33.143 -36.319 1.00 47.88 115 MET A CA 1
ATOM 891 C C . MET A 1 115 ? 40.617 33.296 -35.563 1.00 47.88 115 MET A C 1
ATOM 893 O O . MET A 1 115 ? 40.858 34.323 -34.934 1.00 47.88 115 MET A O 1
ATOM 897 N N . ILE A 1 116 ? 41.471 32.276 -35.617 1.00 49.59 116 ILE A N 1
ATOM 898 C CA . ILE A 1 116 ? 42.898 32.451 -35.353 1.00 49.59 116 ILE A CA 1
ATOM 899 C C . ILE A 1 116 ? 43.545 32.682 -36.714 1.00 49.59 116 ILE A C 1
ATOM 901 O O . ILE A 1 116 ? 43.828 31.741 -37.454 1.00 49.59 116 ILE A O 1
ATOM 905 N N . ASP A 1 117 ? 43.727 33.955 -37.047 1.00 49.09 117 ASP A N 1
ATOM 906 C CA . ASP A 1 117 ? 44.530 34.383 -38.185 1.00 49.09 117 ASP A CA 1
ATOM 907 C C . ASP A 1 117 ? 45.998 34.037 -37.880 1.00 49.09 117 ASP A C 1
ATOM 909 O O . ASP A 1 117 ? 46.651 34.672 -37.052 1.00 49.09 117 ASP A O 1
ATOM 913 N N . ARG A 1 118 ? 46.508 32.956 -38.479 1.00 51.41 118 ARG A N 1
ATOM 914 C CA . ARG A 1 118 ? 47.950 32.695 -38.565 1.00 51.41 118 ARG A CA 1
ATOM 915 C C . ARG A 1 118 ? 48.403 33.027 -39.976 1.00 51.41 118 ARG A C 1
ATOM 917 O O . ARG A 1 118 ? 48.465 32.153 -40.841 1.00 51.41 118 ARG A O 1
ATOM 924 N N . ARG A 1 119 ? 48.759 34.290 -40.186 1.00 48.34 119 ARG A N 1
ATOM 925 C CA . ARG A 1 119 ? 49.622 34.711 -41.287 1.00 48.34 119 ARG A CA 1
ATOM 926 C C . ARG A 1 119 ? 50.965 35.192 -40.742 1.00 48.34 119 ARG A C 1
ATOM 928 O O . ARG A 1 119 ? 50.982 36.114 -39.939 1.00 48.34 119 ARG A O 1
ATOM 935 N N . ALA A 1 120 ? 52.000 34.529 -41.270 1.00 46.25 120 ALA A N 1
ATOM 936 C CA . ALA A 1 120 ? 53.397 34.933 -41.473 1.00 46.25 120 ALA A CA 1
ATOM 937 C C . ALA A 1 120 ? 54.190 35.457 -40.267 1.00 46.25 120 ALA A C 1
ATOM 939 O O . ALA A 1 120 ? 53.974 36.613 -39.852 1.00 46.25 120 ALA A O 1
#

Foldseek 3Di:
DQDLLNVLVVLLVVLVVLLVQLVVCVVVVPLVSVVVSLVVNVVSLVVNVVSLVVDDPVSNVVCVVSNVVSVVSSVVSSVVSVVSNVVVVVVVVVVVVVVCVVVVVDPPPPPDDPDPDDDD